Protein AF-A0A9E4RSI7-F1 (afdb_monomer_lite)

Sequence (104 aa):
MVQGTTSHAGKSMFATALCRIFAQEGLRVAPFKSQNMSLNSFVTPDGGEFGRAQAVQADAARVAPTVEMNPILLKPEAERRSQVVVMGKPLRVASAREYYEMKL

Radius of gyration: 14.38 Å; chains: 1; bounding box: 30×30×41 Å

pLDDT: mean 96.66, std 2.85, range [81.5, 98.88]

Secondary structure (DSSP, 8-state):
----SSTTSSHHHHHHHHHHHHHHTT-------SEEE-S-EEE-TTS-EEEHHHHHHHHHTTS---GGGSSEEEEE-STTEEEEEETTEEEEEEEHHHHHT---

Foldseek 3Di:
DFDDDDPPPCSLVVLLQVLLVCLVVVHQDAAADAEDEEQAWDAAPVGFIFHPSRCSSCVSNVHHDFCRRHQWYWYDDPPQWTQTGGRRHGDGIDHPVRVVVDDD

Structure (mmCIF, N/CA/C/O backbone):
data_AF-A0A9E4RSI7-F1
#
_entry.id   AF-A0A9E4RSI7-F1
#
loop_
_atom_site.group_PDB
_atom_site.id
_atom_site.type_symbol
_atom_site.label_atom_id
_atom_site.label_alt_id
_atom_site.label_comp_id
_atom_site.label_asym_id
_atom_site.label_entity_id
_atom_site.label_seq_id
_atom_site.pdbx_PDB_ins_code
_atom_site.Cartn_x
_atom_site.Cartn_y
_atom_site.Cartn_z
_atom_site.occupancy
_atom_site.B_iso_or_equiv
_atom_site.auth_seq_id
_atom_site.auth_comp_id
_atom_site.auth_asym_id
_atom_site.auth_atom_id
_atom_site.pdbx_PDB_model_num
ATOM 1 N N . MET A 1 1 ? -4.723 13.432 4.326 1.00 91.12 1 MET A N 1
ATOM 2 C CA . MET A 1 1 ? -3.597 12.931 3.501 1.00 91.12 1 MET A CA 1
ATOM 3 C C . MET A 1 1 ? -2.313 13.050 4.311 1.00 91.12 1 MET A C 1
ATOM 5 O O . MET A 1 1 ? -2.140 14.075 4.953 1.00 91.12 1 MET A O 1
ATOM 9 N N . VAL A 1 2 ? -1.445 12.032 4.314 1.00 96.19 2 VAL A N 1
ATOM 10 C CA . VAL A 1 2 ? -0.144 12.073 5.015 1.00 96.19 2 VAL A CA 1
ATOM 11 C C . VAL A 1 2 ? 0.963 12.296 3.990 1.00 96.19 2 VAL A C 1
ATOM 13 O O . VAL A 1 2 ? 1.163 11.458 3.114 1.00 96.19 2 VAL A O 1
ATOM 16 N N . GLN A 1 3 ? 1.675 13.416 4.107 1.00 95.81 3 GLN A N 1
ATOM 17 C CA . GLN A 1 3 ? 2.707 13.853 3.164 1.00 95.81 3 GLN A CA 1
ATOM 18 C C . GLN A 1 3 ? 4.088 13.884 3.832 1.00 95.81 3 GLN A C 1
ATOM 20 O O . GLN A 1 3 ? 4.206 13.816 5.052 1.00 95.81 3 GLN A O 1
ATOM 25 N N . GLY A 1 4 ? 5.149 13.967 3.031 1.00 94.44 4 GLY A N 1
ATOM 26 C CA . GLY A 1 4 ? 6.520 14.105 3.522 1.00 94.44 4 GLY A CA 1
ATOM 27 C C . GLY A 1 4 ? 7.477 14.476 2.395 1.00 94.44 4 GLY A C 1
ATOM 28 O O . GLY A 1 4 ? 7.194 14.199 1.233 1.00 94.44 4 GLY A O 1
ATOM 29 N N . THR A 1 5 ? 8.601 15.092 2.747 1.00 96.31 5 THR A N 1
ATOM 30 C CA . THR A 1 5 ? 9.561 15.705 1.807 1.00 96.31 5 THR A CA 1
ATOM 31 C C . THR A 1 5 ? 10.481 14.707 1.108 1.00 96.31 5 THR A C 1
ATOM 33 O O . THR A 1 5 ? 11.122 15.046 0.120 1.00 96.31 5 THR A O 1
A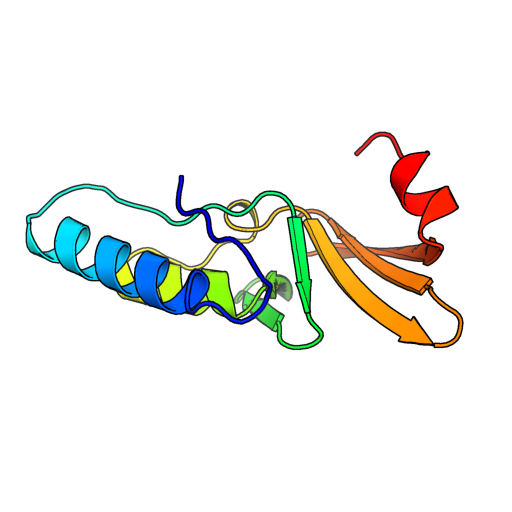TOM 36 N N . THR A 1 6 ? 10.550 13.471 1.603 1.00 94.62 6 THR A N 1
ATOM 37 C CA . THR A 1 6 ? 11.371 12.406 1.020 1.00 94.62 6 THR A CA 1
ATOM 38 C C . THR A 1 6 ? 10.727 11.031 1.197 1.00 94.62 6 THR A C 1
ATOM 40 O O . THR A 1 6 ? 9.816 10.828 2.017 1.00 94.62 6 THR A O 1
ATOM 43 N N . SER A 1 7 ? 11.192 10.057 0.419 1.00 88.69 7 SER A N 1
ATOM 44 C CA . SER A 1 7 ? 10.970 8.635 0.682 1.00 88.69 7 SER A CA 1
ATOM 45 C C . SER A 1 7 ? 11.576 8.250 2.036 1.00 88.69 7 SER A C 1
ATOM 47 O O . SER A 1 7 ? 12.510 8.879 2.509 1.00 88.69 7 SER A O 1
ATOM 49 N N . HIS A 1 8 ? 11.009 7.252 2.715 1.00 91.00 8 HIS A N 1
ATOM 50 C CA . HIS A 1 8 ? 11.454 6.815 4.054 1.00 91.00 8 HIS A CA 1
ATOM 51 C C . HIS A 1 8 ? 11.317 7.826 5.209 1.00 91.00 8 HIS A C 1
ATOM 53 O O . HIS A 1 8 ? 11.655 7.486 6.334 1.00 91.00 8 HIS A O 1
ATOM 59 N N . ALA A 1 9 ? 10.687 8.988 5.005 1.00 96.25 9 ALA A N 1
ATOM 60 C CA . ALA A 1 9 ? 10.375 9.954 6.073 1.00 96.25 9 ALA A CA 1
ATOM 61 C C . ALA A 1 9 ? 9.366 9.467 7.151 1.00 96.25 9 ALA A C 1
ATOM 63 O O . ALA A 1 9 ? 8.744 10.278 7.822 1.00 96.25 9 ALA A O 1
ATOM 64 N N . GLY A 1 10 ? 9.089 8.163 7.267 1.00 95.88 10 GLY A N 1
ATOM 65 C CA . GLY A 1 10 ? 8.151 7.625 8.265 1.00 95.88 10 GLY A CA 1
ATOM 66 C C . GLY A 1 10 ? 6.656 7.745 7.926 1.00 95.88 10 GLY A C 1
ATOM 67 O O . GLY A 1 10 ? 5.826 7.306 8.715 1.00 95.88 10 GLY A O 1
ATOM 68 N N . LYS A 1 11 ? 6.286 8.252 6.740 1.00 96.88 11 LYS A N 1
ATOM 69 C CA . LYS A 1 11 ? 4.879 8.462 6.316 1.00 96.88 11 LYS A CA 1
ATOM 70 C C . LYS A 1 11 ? 3.963 7.255 6.552 1.00 96.88 11 LYS A C 1
ATOM 72 O O . LYS A 1 11 ? 2.863 7.413 7.070 1.00 96.88 11 LYS A O 1
ATOM 77 N N . SER A 1 12 ? 4.409 6.053 6.178 1.00 96.38 12 SER A N 1
ATOM 78 C CA . SER A 1 12 ? 3.601 4.836 6.336 1.00 96.38 12 SER A CA 1
ATOM 79 C C . SER A 1 12 ? 3.355 4.501 7.805 1.00 96.38 12 SER A C 1
ATOM 81 O O . SER A 1 12 ? 2.227 4.173 8.147 1.00 96.38 12 SER A O 1
ATOM 83 N N . MET A 1 13 ? 4.379 4.632 8.657 1.00 97.31 13 MET A N 1
ATOM 84 C CA . MET A 1 13 ? 4.264 4.404 10.102 1.00 97.31 13 MET A CA 1
ATOM 85 C C . MET A 1 13 ? 3.363 5.446 10.760 1.00 97.31 13 MET A C 1
ATOM 87 O O . MET A 1 13 ? 2.527 5.099 11.587 1.00 97.31 13 MET A O 1
ATOM 91 N N . PHE A 1 14 ? 3.484 6.709 10.350 1.00 98.31 14 PHE A N 1
ATOM 92 C CA . PHE A 1 14 ? 2.621 7.776 10.844 1.00 98.31 14 PHE A CA 1
ATOM 93 C C . PHE A 1 14 ? 1.153 7.536 10.467 1.00 98.31 14 PHE A C 1
ATOM 95 O O . PHE A 1 14 ? 0.274 7.624 11.317 1.00 98.31 14 PHE A O 1
ATOM 102 N N . ALA A 1 15 ? 0.881 7.134 9.221 1.00 98.44 15 ALA A N 1
ATOM 103 C CA . ALA A 1 15 ? -0.463 6.742 8.800 1.00 98.44 15 ALA A CA 1
ATOM 104 C C . ALA A 1 15 ? -1.002 5.537 9.598 1.00 98.44 15 ALA A C 1
ATOM 106 O O . ALA A 1 15 ? -2.174 5.538 9.969 1.00 98.44 15 ALA A O 1
ATOM 107 N N . THR A 1 16 ? -0.161 4.544 9.915 1.00 98.69 16 THR A N 1
ATOM 108 C CA . THR A 1 16 ? -0.529 3.419 10.795 1.00 98.69 16 THR A CA 1
ATOM 109 C C . THR A 1 16 ? -0.910 3.902 12.196 1.00 98.69 16 THR A C 1
ATOM 111 O O . THR A 1 16 ? -1.932 3.474 12.729 1.00 98.69 16 THR A O 1
ATOM 114 N N . ALA A 1 17 ? -0.129 4.813 12.782 1.00 98.75 17 ALA A N 1
ATOM 115 C CA . ALA A 1 17 ? -0.418 5.376 14.100 1.00 98.75 17 ALA A CA 1
ATOM 116 C C . ALA A 1 17 ? -1.759 6.126 14.112 1.00 98.75 17 ALA A C 1
ATOM 118 O O . ALA A 1 17 ? -2.582 5.877 14.988 1.00 98.75 17 ALA A O 1
ATOM 119 N N . LEU A 1 18 ? -2.021 6.962 13.100 1.00 98.75 18 LEU A N 1
ATOM 120 C CA . LEU A 1 18 ? -3.311 7.646 12.949 1.00 98.75 18 LEU A CA 1
ATOM 121 C C . LEU A 1 18 ? -4.479 6.658 12.831 1.00 98.75 18 LEU A C 1
ATOM 123 O O . LEU A 1 18 ? -5.493 6.840 13.495 1.00 98.75 18 LEU A O 1
ATOM 127 N N . CYS A 1 19 ? -4.327 5.585 12.046 1.00 98.81 19 CYS A N 1
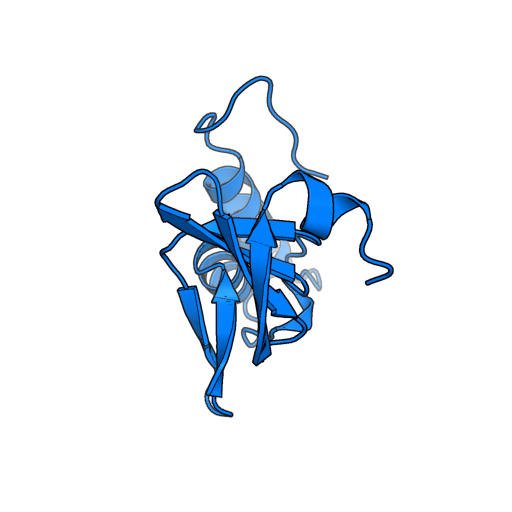ATOM 128 C CA . CYS A 1 19 ? -5.343 4.532 11.949 1.00 98.81 19 CYS A CA 1
ATOM 129 C C . CYS A 1 19 ? -5.652 3.914 13.319 1.00 98.81 19 CYS A C 1
ATOM 131 O O . CYS A 1 19 ? -6.819 3.742 13.665 1.00 98.81 19 CYS A O 1
ATOM 133 N N . ARG A 1 20 ? -4.620 3.624 14.122 1.00 98.81 20 ARG A N 1
ATOM 134 C CA . ARG A 1 20 ? -4.805 3.075 15.470 1.00 98.81 20 ARG A CA 1
ATOM 135 C C . ARG A 1 20 ? -5.490 4.063 16.411 1.00 98.81 20 ARG A C 1
ATOM 137 O O . ARG A 1 20 ? -6.422 3.650 17.095 1.00 98.81 20 ARG A O 1
ATOM 144 N N . ILE A 1 21 ? -5.050 5.322 16.432 1.00 98.88 21 ILE A N 1
ATOM 145 C CA . ILE A 1 21 ? -5.616 6.373 17.293 1.00 98.88 21 ILE A CA 1
ATOM 146 C C . ILE A 1 21 ? -7.100 6.565 16.974 1.00 98.88 21 ILE A C 1
ATOM 148 O O . ILE A 1 21 ? -7.938 6.412 17.857 1.00 98.88 21 ILE A O 1
ATOM 152 N N . PHE A 1 22 ? -7.447 6.781 15.703 1.00 98.81 22 PHE A N 1
ATOM 153 C CA . PHE A 1 22 ? -8.839 6.997 15.303 1.00 98.81 22 PHE A CA 1
ATOM 154 C C . PHE A 1 22 ? -9.729 5.785 15.605 1.00 98.81 22 PHE A C 1
ATOM 156 O O . PHE A 1 22 ? -10.839 5.950 16.104 1.00 98.81 22 PHE A O 1
ATOM 163 N N . ALA A 1 23 ? -9.235 4.562 15.388 1.00 98.75 23 ALA A N 1
ATOM 164 C CA . ALA A 1 23 ? -9.977 3.359 15.759 1.00 98.75 23 ALA A CA 1
ATOM 165 C C . ALA A 1 23 ? -10.171 3.220 17.285 1.00 98.75 23 ALA A C 1
ATOM 167 O O . ALA A 1 23 ? -11.191 2.693 17.727 1.00 98.75 23 ALA A O 1
ATOM 168 N N . GLN A 1 24 ? -9.210 3.669 18.104 1.00 98.75 24 GLN A N 1
ATOM 169 C CA . GLN A 1 24 ? -9.326 3.680 19.570 1.00 98.75 24 GLN A CA 1
ATOM 170 C C . GLN A 1 24 ? -10.301 4.750 20.076 1.00 98.75 24 G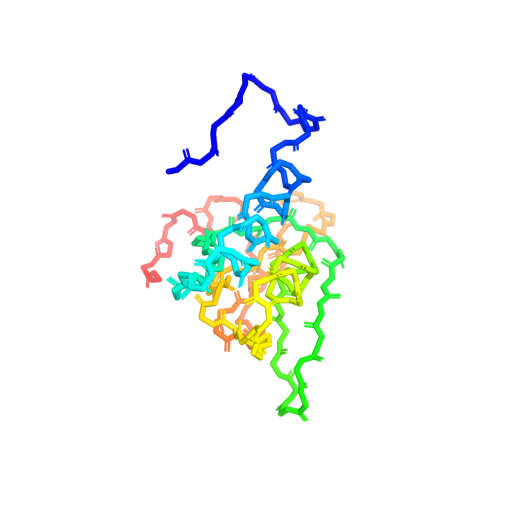LN A C 1
ATOM 172 O O . GLN A 1 24 ? -10.987 4.512 21.065 1.00 98.75 24 GLN A O 1
ATOM 177 N N . GLU A 1 25 ? -10.417 5.874 19.371 1.00 98.69 25 GLU A N 1
ATOM 178 C CA . GLU A 1 25 ? -11.408 6.928 19.633 1.00 98.69 25 GLU A CA 1
ATOM 179 C C . GLU A 1 25 ? -12.826 6.560 19.153 1.00 98.69 25 GLU A C 1
ATOM 181 O O . GLU A 1 25 ? -13.759 7.348 19.289 1.00 98.69 25 GLU A O 1
ATOM 186 N N . GLY A 1 26 ? -13.015 5.359 18.594 1.00 98.44 26 GLY A N 1
ATOM 187 C CA . GLY A 1 26 ? -14.309 4.886 18.098 1.00 98.44 26 GLY A CA 1
ATOM 188 C C . GLY A 1 26 ? -14.698 5.448 16.727 1.00 98.44 26 GLY A C 1
ATOM 189 O O . GLY A 1 26 ? -15.835 5.264 16.289 1.00 98.44 26 GLY A O 1
ATOM 190 N N . LEU A 1 27 ? -13.775 6.110 16.024 1.00 98.69 27 LEU A N 1
ATOM 191 C CA . LEU A 1 27 ? -14.005 6.597 14.668 1.00 98.69 27 LEU A CA 1
ATOM 192 C C . LEU A 1 27 ? -13.892 5.453 13.655 1.00 98.69 27 LEU A C 1
ATOM 194 O O . LEU A 1 27 ? -13.040 4.569 13.756 1.00 98.69 27 LEU A O 1
ATOM 198 N N . ARG A 1 28 ? -14.722 5.513 12.608 1.00 98.50 28 ARG A N 1
ATOM 199 C CA . ARG A 1 28 ? -14.571 4.640 11.438 1.00 98.50 28 ARG A CA 1
ATOM 200 C C . ARG A 1 28 ? -13.449 5.181 10.559 1.00 98.50 28 ARG A C 1
ATOM 202 O O . ARG A 1 28 ? -13.591 6.242 9.957 1.00 98.50 28 ARG A O 1
ATOM 209 N N . VAL A 1 29 ? -12.356 4.436 10.472 1.00 98.56 29 VAL A N 1
ATOM 210 C CA . VAL A 1 29 ? -11.169 4.782 9.688 1.00 98.56 29 VAL A CA 1
ATOM 211 C C . VAL A 1 29 ? -10.775 3.601 8.805 1.00 98.56 29 VAL A C 1
ATOM 213 O O . VAL A 1 29 ? -10.927 2.448 9.192 1.00 98.56 29 VAL A O 1
ATOM 216 N N . ALA A 1 30 ? -10.257 3.891 7.615 1.00 98.31 30 ALA A N 1
ATOM 217 C CA . ALA A 1 30 ? -9.617 2.914 6.746 1.00 98.31 30 ALA A CA 1
ATOM 218 C C . ALA A 1 30 ? -8.436 3.583 6.025 1.00 98.31 30 ALA A C 1
ATOM 220 O O . ALA A 1 30 ? -8.510 4.778 5.712 1.00 98.31 30 ALA A O 1
ATOM 221 N N . PRO A 1 31 ? -7.338 2.858 5.763 1.00 98.31 31 PRO A N 1
ATOM 222 C CA . PRO A 1 31 ? -6.235 3.399 4.989 1.00 98.31 31 PRO A CA 1
ATOM 223 C C . PRO A 1 31 ? -6.550 3.397 3.496 1.00 98.31 31 PRO A C 1
ATOM 225 O O . PRO A 1 31 ? -7.255 2.531 2.985 1.00 98.31 31 PRO A O 1
ATOM 228 N N . PHE A 1 32 ? -5.946 4.339 2.777 1.00 98.31 32 PHE A N 1
ATOM 229 C CA . PHE A 1 32 ? -5.987 4.358 1.323 1.00 98.31 32 PHE A CA 1
ATOM 230 C C . PHE A 1 32 ? -4.691 4.926 0.750 1.00 98.31 32 PHE A C 1
ATOM 232 O O . PHE A 1 32 ? -4.206 5.979 1.178 1.00 98.31 32 PHE A O 1
ATOM 239 N N . LYS A 1 33 ? -4.140 4.231 -0.245 1.00 97.50 33 LYS A N 1
ATOM 240 C CA . LYS A 1 33 ? -3.030 4.696 -1.071 1.00 97.50 33 LYS A CA 1
ATOM 241 C C . LYS A 1 33 ? -3.243 4.204 -2.498 1.00 97.50 33 LYS A C 1
ATOM 243 O O . LYS A 1 33 ? -2.961 3.047 -2.796 1.00 97.50 33 LYS A O 1
ATOM 248 N N . SER A 1 34 ? -3.703 5.098 -3.372 1.00 96.69 34 SER A N 1
ATOM 249 C CA . SER A 1 34 ? -4.047 4.789 -4.770 1.00 96.69 34 SER A CA 1
ATOM 250 C C . SER A 1 34 ? -2.978 3.956 -5.484 1.00 96.69 34 SER A C 1
ATOM 252 O O . SER A 1 34 ? -3.291 2.916 -6.053 1.00 96.69 34 SER A O 1
ATOM 254 N N . GLN A 1 35 ? -1.712 4.361 -5.373 1.00 96.38 35 GLN A N 1
ATOM 255 C CA . GLN A 1 35 ? -0.572 3.653 -5.945 1.00 96.38 35 GLN A CA 1
ATOM 256 C C . GLN A 1 35 ? 0.506 3.398 -4.888 1.00 96.38 35 GLN A C 1
ATOM 258 O O . GLN A 1 35 ? 0.984 4.321 -4.219 1.00 96.38 35 GLN A O 1
ATOM 263 N N . ASN A 1 36 ? 0.961 2.152 -4.782 1.00 96.06 36 ASN A N 1
ATOM 264 C CA . ASN A 1 36 ? 2.143 1.785 -4.013 1.00 96.06 36 ASN A CA 1
ATOM 265 C C . ASN A 1 36 ? 3.190 1.147 -4.930 1.00 96.06 36 ASN A C 1
ATOM 267 O O . ASN A 1 36 ? 2.847 0.546 -5.939 1.00 96.06 36 ASN A O 1
ATOM 271 N N . MET A 1 37 ? 4.465 1.293 -4.580 1.00 95.44 37 MET A N 1
ATOM 272 C CA . MET A 1 37 ? 5.579 0.669 -5.284 1.00 95.44 37 MET A CA 1
ATOM 273 C C . MET A 1 37 ? 6.432 -0.077 -4.263 1.00 95.44 37 MET A C 1
ATOM 275 O O . MET A 1 37 ? 7.050 0.547 -3.400 1.00 95.44 37 MET A O 1
ATOM 279 N N . SER A 1 38 ? 6.385 -1.407 -4.295 1.00 94.75 38 SER A N 1
ATOM 280 C CA . SER A 1 38 ? 6.981 -2.267 -3.271 1.00 94.75 38 SER A CA 1
ATOM 281 C C . SER A 1 38 ? 7.029 -3.713 -3.753 1.00 94.75 38 SER A C 1
ATOM 283 O O . SER A 1 38 ? 6.073 -4.190 -4.351 1.00 94.75 38 SER A O 1
ATOM 285 N N . LEU A 1 39 ? 8.100 -4.433 -3.414 1.00 95.06 39 LEU A N 1
ATOM 286 C CA . LEU A 1 39 ? 8.147 -5.897 -3.522 1.00 95.06 39 LEU A CA 1
ATOM 287 C C . LEU A 1 39 ? 7.459 -6.590 -2.336 1.00 95.06 39 LEU A C 1
ATOM 289 O O . LEU A 1 39 ? 7.072 -7.748 -2.425 1.00 95.06 39 LEU A O 1
ATOM 293 N N . ASN A 1 40 ? 7.281 -5.868 -1.226 1.00 95.06 40 ASN A N 1
ATOM 294 C CA . ASN A 1 40 ? 6.588 -6.365 -0.046 1.00 95.06 40 ASN A CA 1
ATOM 295 C C . ASN A 1 40 ? 5.079 -6.186 -0.214 1.00 95.06 40 ASN A C 1
ATOM 297 O O . ASN A 1 40 ? 4.560 -5.068 -0.075 1.00 95.06 40 ASN A O 1
ATOM 301 N N . SER A 1 41 ? 4.393 -7.293 -0.464 1.00 96.00 41 SER A N 1
ATOM 302 C CA . SER A 1 41 ? 2.943 -7.376 -0.590 1.00 96.00 41 SER A CA 1
ATOM 303 C C . SER A 1 41 ? 2.303 -8.191 0.540 1.00 96.00 41 SER A C 1
ATOM 305 O O . SER A 1 41 ? 2.970 -8.809 1.384 1.00 96.00 41 SER A O 1
ATOM 307 N N . PHE A 1 42 ? 0.982 -8.103 0.594 1.00 98.00 42 PHE A N 1
ATOM 308 C CA . PHE A 1 42 ? 0.087 -8.926 1.386 1.00 98.00 42 PHE A CA 1
ATOM 309 C C . PHE A 1 42 ? -0.890 -9.609 0.427 1.00 98.00 42 PHE A C 1
ATOM 311 O O . PHE A 1 42 ? -1.371 -8.975 -0.514 1.00 98.00 42 PHE A O 1
ATOM 318 N N . VAL A 1 43 ? -1.169 -10.886 0.681 1.00 97.81 43 VAL A N 1
ATOM 319 C CA . VAL A 1 43 ? -2.123 -11.687 -0.087 1.00 97.81 43 VAL A CA 1
ATOM 320 C C . VAL A 1 43 ? -3.375 -11.852 0.760 1.00 97.81 43 VAL A C 1
ATOM 322 O O . VAL A 1 43 ? -3.315 -12.326 1.894 1.00 97.81 43 VAL A O 1
ATOM 325 N N . THR A 1 44 ? -4.495 -11.401 0.218 1.00 96.25 44 THR A N 1
ATOM 326 C CA . THR A 1 44 ? -5.826 -11.558 0.810 1.00 96.25 44 THR A CA 1
ATOM 327 C C . THR A 1 44 ? -6.279 -13.025 0.758 1.00 96.25 44 THR A C 1
ATOM 329 O O . THR A 1 44 ? -5.743 -13.798 -0.038 1.00 96.25 44 THR A O 1
ATOM 332 N N . PRO A 1 45 ? -7.247 -13.451 1.594 1.00 95.06 45 PRO A N 1
ATOM 333 C CA . PRO A 1 45 ? -7.735 -14.834 1.590 1.00 95.06 45 PRO A CA 1
ATOM 334 C C . PRO A 1 45 ? -8.270 -15.320 0.232 1.00 95.06 45 PRO A C 1
ATOM 336 O O . PRO A 1 45 ? -8.181 -16.506 -0.066 1.00 95.06 45 PRO A O 1
ATOM 339 N N . ASP A 1 46 ? -8.792 -14.415 -0.597 1.00 94.19 46 ASP A N 1
ATOM 340 C CA . ASP A 1 46 ? -9.265 -14.665 -1.963 1.00 94.19 46 ASP A CA 1
ATOM 341 C C . ASP A 1 46 ? -8.152 -14.573 -3.028 1.00 94.19 46 ASP A C 1
ATOM 343 O O . ASP A 1 46 ? -8.413 -14.695 -4.224 1.00 94.19 46 ASP A O 1
ATOM 347 N N . GLY A 1 47 ? -6.894 -14.405 -2.606 1.00 96.56 47 GLY A N 1
ATOM 348 C CA . GLY A 1 47 ? -5.711 -14.451 -3.466 1.00 96.56 47 GLY A CA 1
ATOM 349 C C . GLY A 1 47 ? -5.311 -13.115 -4.096 1.00 96.56 47 GLY A C 1
ATOM 350 O O . GLY A 1 47 ? -4.331 -13.068 -4.837 1.00 96.56 47 GLY A O 1
ATOM 351 N N . GLY A 1 48 ? -6.019 -12.022 -3.802 1.00 97.56 48 GLY A N 1
ATOM 352 C CA . GLY A 1 48 ? -5.666 -10.681 -4.266 1.00 97.56 48 GLY A CA 1
ATOM 353 C C . GLY A 1 48 ? -4.415 -10.127 -3.576 1.00 97.56 48 GLY A C 1
ATOM 3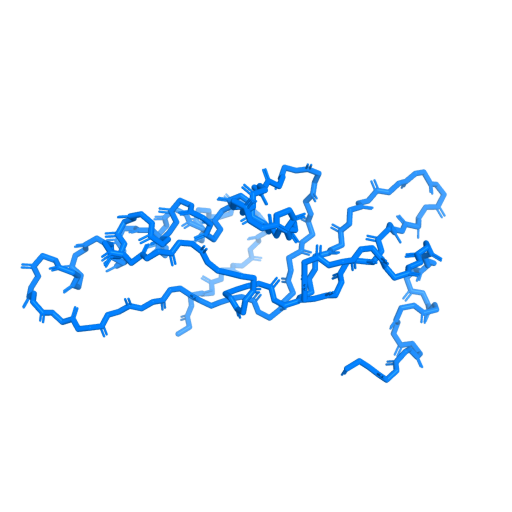54 O O . GLY A 1 48 ? -4.280 -10.204 -2.353 1.00 97.56 48 GLY A O 1
ATOM 355 N N . GLU A 1 49 ? -3.510 -9.530 -4.349 1.00 98.06 49 GLU A N 1
ATOM 356 C CA . GLU A 1 49 ? -2.232 -8.989 -3.875 1.00 98.06 49 GLU A CA 1
ATOM 357 C C . GLU A 1 49 ? -2.228 -7.450 -3.805 1.00 98.06 49 GLU A C 1
ATOM 359 O O . GLU A 1 49 ? -2.493 -6.766 -4.792 1.00 98.06 49 GLU A O 1
ATOM 364 N N . PHE A 1 50 ? -1.856 -6.878 -2.656 1.00 98.25 50 PHE A N 1
ATOM 365 C CA . PHE A 1 50 ? -1.691 -5.425 -2.506 1.00 98.25 50 PHE A CA 1
ATOM 366 C C . PHE A 1 50 ? -0.557 -5.062 -1.535 1.00 98.25 50 PHE A C 1
ATOM 368 O O . PHE A 1 50 ? 0.067 -5.930 -0.924 1.00 98.25 50 PHE A O 1
ATOM 375 N N . GLY A 1 51 ? -0.221 -3.775 -1.406 1.00 97.81 51 GLY A N 1
ATOM 376 C CA . GLY A 1 51 ? 0.919 -3.327 -0.602 1.00 97.81 51 GLY A CA 1
ATOM 377 C C . GLY A 1 51 ? 0.829 -3.699 0.886 1.00 97.81 51 GLY A C 1
ATOM 378 O O . GLY A 1 51 ? -0.111 -3.317 1.584 1.00 97.81 51 GLY A O 1
ATOM 379 N N . ARG A 1 52 ? 1.879 -4.339 1.428 1.00 97.62 52 ARG A N 1
ATOM 380 C CA . ARG A 1 52 ? 1.934 -4.766 2.845 1.00 97.62 52 ARG A CA 1
ATOM 381 C C . ARG A 1 52 ? 1.737 -3.621 3.843 1.00 97.62 52 ARG A C 1
ATOM 383 O O . ARG A 1 52 ? 1.161 -3.825 4.906 1.00 97.62 52 ARG A O 1
ATOM 390 N N . ALA A 1 53 ? 2.196 -2.415 3.507 1.00 97.19 53 ALA A N 1
ATOM 391 C CA . ALA A 1 53 ? 2.011 -1.242 4.361 1.00 97.19 53 ALA A CA 1
ATOM 392 C C . ALA A 1 53 ? 0.524 -0.935 4.604 1.00 97.19 53 ALA A C 1
ATOM 394 O O . ALA A 1 53 ? 0.157 -0.599 5.725 1.00 97.19 53 ALA A O 1
ATOM 395 N N . GLN A 1 54 ? -0.328 -1.086 3.587 1.00 98.25 54 GLN A N 1
ATOM 396 C CA . GLN A 1 54 ? -1.767 -0.861 3.723 1.00 98.25 54 GLN A CA 1
ATOM 397 C C . GLN A 1 54 ? -2.430 -1.972 4.538 1.00 98.25 54 GLN A C 1
ATOM 399 O O . GLN A 1 54 ? -3.291 -1.666 5.351 1.00 98.25 54 GLN A O 1
ATOM 404 N N . ALA A 1 55 ? -1.979 -3.224 4.417 1.00 98.31 55 ALA A N 1
ATOM 405 C CA . ALA A 1 55 ? -2.474 -4.313 5.262 1.00 98.31 55 ALA A CA 1
ATOM 406 C C . ALA A 1 55 ? -2.191 -4.064 6.757 1.00 98.31 55 ALA A C 1
ATOM 408 O O . ALA A 1 55 ? -3.078 -4.216 7.590 1.00 98.31 55 ALA A O 1
ATOM 409 N N . VAL A 1 56 ? -0.984 -3.594 7.098 1.00 98.44 56 VAL A N 1
ATOM 410 C CA . VAL A 1 56 ? -0.640 -3.204 8.482 1.00 98.44 56 VAL A CA 1
ATOM 411 C C . VAL A 1 56 ? -1.486 -2.018 8.957 1.00 98.44 56 VAL A C 1
ATOM 413 O O . VAL A 1 56 ? -1.912 -1.970 10.107 1.00 98.44 56 VAL A O 1
ATOM 416 N N . GLN A 1 57 ? -1.752 -1.050 8.079 1.00 98.75 57 GLN A N 1
ATOM 417 C CA . GLN A 1 57 ? -2.622 0.081 8.405 1.00 98.75 57 GLN A CA 1
ATOM 418 C C . GLN A 1 57 ? -4.085 -0.353 8.602 1.00 98.75 57 GLN A C 1
ATOM 420 O O . GLN A 1 57 ? -4.763 0.209 9.457 1.00 98.75 57 GLN A O 1
ATOM 425 N N . ALA A 1 58 ? -4.561 -1.356 7.858 1.00 98.62 58 ALA A N 1
ATOM 426 C CA . ALA A 1 58 ? -5.902 -1.922 7.996 1.00 98.62 58 ALA A CA 1
ATOM 427 C C . ALA A 1 5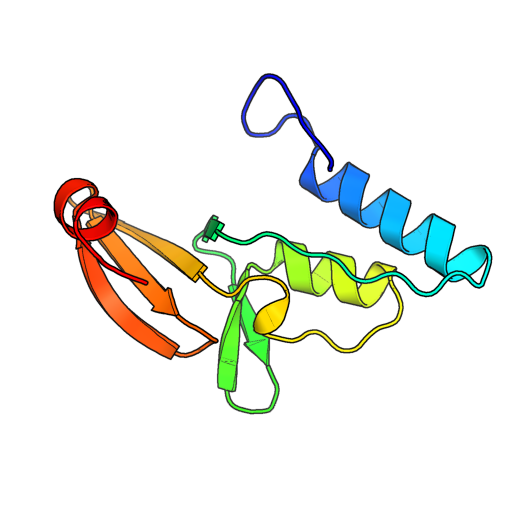8 ? -6.069 -2.608 9.358 1.00 98.62 58 ALA A C 1
ATOM 429 O O . ALA A 1 58 ? -7.027 -2.332 10.080 1.00 98.62 58 ALA A O 1
ATOM 430 N N . ASP A 1 59 ? -5.071 -3.397 9.762 1.00 98.56 59 ASP A N 1
ATOM 431 C CA . ASP A 1 59 ? -5.007 -3.996 11.098 1.00 98.56 59 ASP A CA 1
ATOM 432 C C . ASP A 1 59 ? -4.991 -2.928 12.213 1.00 98.56 59 ASP A C 1
ATOM 434 O O . ASP A 1 59 ? -5.737 -3.000 13.199 1.00 98.56 59 ASP A O 1
ATOM 438 N N . ALA A 1 60 ? -4.213 -1.855 12.025 1.00 98.75 60 ALA A N 1
ATOM 439 C CA . ALA A 1 60 ? -4.213 -0.710 12.934 1.00 98.75 60 ALA A CA 1
ATOM 440 C C . ALA A 1 60 ? -5.595 -0.040 13.031 1.00 98.75 60 ALA A C 1
ATOM 442 O O . ALA A 1 60 ? -6.044 0.283 14.132 1.00 98.75 60 ALA A O 1
ATOM 443 N N . ALA A 1 61 ? -6.292 0.092 11.904 1.00 98.81 61 ALA A N 1
ATOM 444 C CA . ALA A 1 61 ? -7.655 0.605 11.809 1.00 98.81 61 ALA A CA 1
ATOM 445 C C . ALA A 1 61 ? -8.739 -0.378 12.307 1.00 98.81 61 ALA A C 1
ATOM 447 O O . ALA A 1 61 ? -9.899 0.014 12.397 1.00 98.81 61 ALA A O 1
ATOM 448 N N . ARG A 1 62 ? -8.388 -1.624 12.669 1.00 98.62 62 ARG A N 1
ATOM 449 C CA . ARG A 1 62 ? -9.332 -2.704 13.038 1.00 98.62 62 ARG A CA 1
ATOM 450 C C . ARG A 1 62 ? -10.347 -3.030 11.933 1.00 98.62 62 ARG A C 1
ATOM 452 O O . ARG A 1 62 ? -11.501 -3.340 12.220 1.00 98.62 62 ARG A O 1
ATOM 459 N N . VAL A 1 63 ? -9.916 -2.971 10.676 1.00 98.44 63 VAL A N 1
ATOM 460 C CA . VAL A 1 63 ? -10.727 -3.335 9.506 1.00 98.44 63 VAL A CA 1
ATOM 461 C C . VAL A 1 63 ? -10.055 -4.456 8.722 1.00 98.44 63 VAL A C 1
ATOM 463 O O . VAL A 1 63 ? -8.837 -4.630 8.782 1.00 98.44 63 VAL A O 1
ATOM 466 N N . ALA A 1 64 ? -10.850 -5.225 7.977 1.00 97.75 64 ALA A N 1
ATOM 467 C CA . ALA A 1 64 ? -10.309 -6.272 7.122 1.00 97.75 64 ALA A CA 1
ATOM 468 C C . ALA A 1 64 ? -9.398 -5.659 6.037 1.00 97.75 64 ALA A C 1
ATOM 470 O O . ALA A 1 64 ? -9.774 -4.652 5.433 1.00 97.75 64 ALA A O 1
ATOM 471 N N . PRO A 1 65 ? -8.214 -6.235 5.774 1.00 97.88 65 PRO A N 1
ATOM 472 C CA . PRO A 1 65 ? -7.352 -5.805 4.680 1.00 97.88 65 PRO A CA 1
ATOM 473 C C . PRO A 1 65 ? -8.006 -6.121 3.330 1.00 97.88 65 PRO A C 1
ATOM 475 O O . PRO A 1 65 ? -8.300 -7.283 3.055 1.00 97.88 65 PRO A O 1
ATOM 478 N N . THR A 1 66 ? -8.192 -5.112 2.476 1.00 98.06 66 THR A N 1
ATOM 479 C CA . THR A 1 66 ? -8.770 -5.293 1.135 1.00 98.06 66 THR A CA 1
ATOM 480 C C . THR A 1 66 ? -7.945 -4.592 0.056 1.00 98.06 66 THR A C 1
ATOM 482 O O . THR A 1 66 ? -7.199 -3.644 0.326 1.00 98.06 66 THR A O 1
ATOM 485 N N . VAL A 1 67 ? -8.065 -5.061 -1.187 1.00 98.44 67 VAL A N 1
ATOM 486 C CA . VAL A 1 67 ? -7.263 -4.563 -2.317 1.00 98.44 67 VAL A CA 1
ATOM 487 C C . VAL A 1 67 ? -7.623 -3.126 -2.708 1.00 98.44 67 VAL A C 1
ATOM 489 O O . VAL A 1 67 ? -6.772 -2.397 -3.207 1.00 98.44 67 VAL A O 1
ATOM 492 N N . GLU A 1 68 ? -8.836 -2.662 -2.401 1.00 98.06 68 GLU A N 1
ATOM 493 C CA . GLU A 1 68 ? -9.295 -1.279 -2.610 1.00 98.06 68 GLU A CA 1
ATOM 494 C C . GLU A 1 68 ? -8.456 -0.266 -1.821 1.00 98.06 68 GLU A C 1
ATOM 496 O O . GLU A 1 68 ? -8.365 0.901 -2.201 1.00 98.06 68 GLU A O 1
ATOM 501 N N . MET A 1 69 ? -7.815 -0.692 -0.727 1.00 98.44 69 MET A N 1
ATOM 502 C CA . MET A 1 69 ? -6.932 0.167 0.067 1.00 98.44 69 MET A CA 1
ATOM 503 C C . MET A 1 69 ? -5.638 0.506 -0.683 1.00 98.44 69 MET A C 1
ATOM 505 O O . MET A 1 69 ? -4.994 1.517 -0.386 1.00 98.44 69 MET A O 1
ATOM 509 N N . ASN A 1 70 ? -5.248 -0.323 -1.655 1.00 98.06 70 ASN A N 1
ATOM 510 C CA . ASN A 1 70 ? -4.151 -0.069 -2.578 1.00 98.06 70 ASN A CA 1
ATOM 511 C C . ASN A 1 70 ? -4.458 -0.669 -3.965 1.00 98.06 70 ASN A C 1
ATOM 513 O O . ASN A 1 70 ? -3.935 -1.734 -4.295 1.00 98.06 70 ASN A O 1
ATOM 517 N N . PRO A 1 71 ? -5.279 0.019 -4.781 1.00 97.88 71 PRO A N 1
ATOM 518 C CA . PRO A 1 71 ? -5.808 -0.536 -6.024 1.00 97.88 71 PRO A CA 1
ATOM 519 C C . PRO A 1 71 ? -4.735 -0.732 -7.100 1.00 97.88 71 PRO A C 1
ATOM 521 O O . PRO A 1 71 ? -4.903 -1.589 -7.964 1.00 97.88 71 PRO A O 1
ATOM 524 N N . ILE A 1 72 ? -3.632 0.024 -7.046 1.00 98.19 72 ILE A N 1
ATOM 525 C CA . ILE A 1 72 ? -2.478 -0.151 -7.932 1.00 98.19 72 ILE A CA 1
ATOM 526 C C . ILE A 1 72 ? -1.234 -0.472 -7.099 1.00 98.19 72 ILE A C 1
ATOM 528 O O . ILE A 1 72 ? -0.759 0.353 -6.308 1.00 98.19 72 ILE A O 1
ATOM 532 N N . LEU A 1 73 ? -0.661 -1.652 -7.316 1.00 98.25 73 LEU A N 1
ATOM 533 C CA . LEU A 1 73 ? 0.636 -2.043 -6.775 1.00 98.25 73 LEU A CA 1
ATOM 534 C C . LEU A 1 73 ? 1.628 -2.233 -7.927 1.00 98.25 73 LEU A C 1
ATOM 536 O O . LEU A 1 73 ? 1.431 -3.056 -8.815 1.00 98.25 73 LEU A O 1
ATOM 540 N N . LEU A 1 74 ? 2.718 -1.472 -7.892 1.00 97.94 74 LEU A N 1
ATOM 541 C CA . LEU A 1 74 ? 3.864 -1.640 -8.775 1.00 97.94 74 LEU A CA 1
ATOM 542 C C . LEU A 1 74 ? 4.923 -2.465 -8.048 1.00 97.94 74 LEU A C 1
ATOM 544 O O . LEU A 1 74 ? 5.392 -2.074 -6.977 1.00 97.94 74 LEU A O 1
ATOM 548 N N . LYS A 1 75 ? 5.319 -3.593 -8.629 1.00 97.81 75 LYS A N 1
ATOM 549 C CA . LYS A 1 75 ? 6.395 -4.448 -8.116 1.00 97.81 75 LYS A CA 1
ATOM 550 C C . LYS A 1 75 ? 7.618 -4.247 -9.012 1.00 97.81 75 LYS A C 1
ATOM 552 O O . LYS A 1 75 ? 7.595 -4.729 -10.143 1.00 97.81 75 LYS A O 1
ATOM 557 N N . PRO A 1 76 ? 8.636 -3.484 -8.566 1.00 96.25 76 PRO A N 1
ATOM 558 C CA . PRO A 1 76 ? 9.799 -3.175 -9.390 1.00 96.25 76 PRO A CA 1
ATOM 559 C C . PRO A 1 76 ? 10.546 -4.427 -9.839 1.00 96.25 76 PRO A C 1
ATOM 561 O O . PRO A 1 76 ? 10.773 -5.337 -9.046 1.00 96.25 76 PRO A 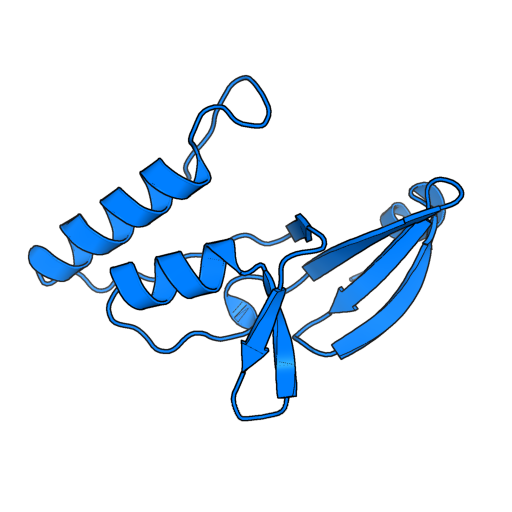O 1
ATOM 564 N N . GLU A 1 77 ? 10.975 -4.427 -11.093 1.00 94.81 77 GLU A N 1
ATOM 565 C CA . GLU A 1 77 ? 11.811 -5.459 -11.701 1.00 94.81 77 GLU A CA 1
ATOM 566 C C . GLU A 1 77 ? 13.087 -4.825 -12.287 1.00 94.81 77 GLU A C 1
ATOM 568 O O . GLU A 1 77 ? 13.304 -3.611 -12.210 1.00 94.81 77 GLU A O 1
ATOM 573 N N . ALA A 1 78 ? 13.948 -5.647 -12.892 1.00 91.62 78 ALA A N 1
ATOM 574 C CA . ALA A 1 78 ? 15.102 -5.168 -13.647 1.00 91.62 78 ALA A CA 1
ATOM 575 C C . ALA A 1 78 ? 14.688 -4.295 -14.853 1.00 91.62 78 ALA A C 1
ATOM 577 O O . ALA A 1 78 ? 13.532 -4.287 -15.289 1.00 91.62 78 ALA A O 1
ATOM 578 N N . GLU A 1 79 ? 15.655 -3.576 -15.426 1.00 91.81 79 GLU A N 1
ATOM 579 C CA . GLU A 1 79 ? 15.474 -2.781 -16.653 1.00 91.81 79 GLU A CA 1
ATOM 580 C C . GLU A 1 79 ? 14.418 -1.665 -16.550 1.00 91.81 79 GLU A C 1
ATOM 582 O O . GLU A 1 79 ? 13.751 -1.329 -17.526 1.00 91.81 79 GLU A O 1
ATOM 587 N N . ARG A 1 80 ? 14.257 -1.059 -15.361 1.00 91.62 80 ARG A N 1
ATOM 588 C CA . ARG A 1 80 ? 13.299 0.044 -15.111 1.00 91.62 80 ARG A CA 1
ATOM 589 C C . ARG A 1 80 ? 11.849 -0.323 -15.463 1.00 91.62 80 ARG A C 1
ATOM 591 O O . ARG A 1 80 ? 11.073 0.524 -15.918 1.00 91.62 80 ARG A O 1
ATOM 598 N N . ARG A 1 81 ? 11.487 -1.585 -15.239 1.00 96.56 81 ARG A N 1
ATOM 599 C CA . ARG A 1 81 ? 10.126 -2.099 -15.398 1.00 96.56 81 ARG A CA 1
ATOM 600 C C . ARG A 1 81 ? 9.500 -2.409 -14.048 1.00 96.56 81 ARG A C 1
ATOM 602 O O . ARG A 1 81 ? 10.160 -2.426 -13.011 1.00 96.56 81 ARG A O 1
ATOM 609 N N . SER A 1 82 ? 8.194 -2.605 -14.044 1.00 97.81 82 SER A N 1
ATOM 610 C CA . SER A 1 82 ? 7.461 -3.107 -12.891 1.00 97.81 82 SER A CA 1
ATOM 611 C C . SER A 1 82 ? 6.338 -4.018 -13.356 1.00 97.81 82 SER A C 1
ATOM 613 O O . SER A 1 82 ? 5.666 -3.715 -14.345 1.00 97.81 82 SER A O 1
ATOM 615 N N . GLN A 1 83 ? 6.092 -5.094 -12.617 1.00 97.88 83 GLN A N 1
ATOM 616 C CA . GLN A 1 83 ? 4.812 -5.783 -12.694 1.00 97.88 83 GLN A CA 1
ATOM 617 C C . GLN A 1 83 ? 3.738 -4.853 -12.119 1.00 97.88 83 GLN A C 1
ATOM 619 O O . GLN A 1 83 ? 3.823 -4.406 -10.973 1.00 97.88 83 GLN A O 1
ATOM 624 N N . VAL A 1 84 ? 2.740 -4.545 -12.938 1.00 98.06 84 VAL A N 1
ATOM 625 C CA . VAL A 1 84 ? 1.561 -3.762 -12.582 1.00 98.06 84 VAL A CA 1
ATOM 626 C C . VAL A 1 84 ? 0.497 -4.729 -12.081 1.00 98.06 84 VAL A C 1
ATOM 628 O O . VAL A 1 84 ? 0.040 -5.595 -12.828 1.00 98.06 84 VAL A O 1
ATOM 631 N N . VAL A 1 85 ? 0.104 -4.578 -10.823 1.00 98.31 85 VAL A N 1
ATOM 632 C CA . VAL A 1 85 ? -1.005 -5.297 -10.193 1.00 98.31 85 VAL A CA 1
ATOM 633 C C . VAL A 1 85 ? -2.155 -4.311 -10.015 1.00 98.31 85 VAL A C 1
ATOM 635 O O . VAL A 1 85 ? -1.965 -3.233 -9.449 1.00 98.31 85 VAL A O 1
ATOM 638 N N . VAL A 1 86 ? -3.336 -4.672 -10.513 1.00 98.19 86 VAL A N 1
ATOM 639 C CA . VAL A 1 86 ? -4.551 -3.850 -10.467 1.00 98.19 86 VAL A CA 1
ATOM 640 C C . VAL A 1 86 ? -5.629 -4.624 -9.729 1.00 98.19 86 VAL A C 1
ATOM 642 O O . VAL A 1 86 ? -5.932 -5.759 -10.094 1.00 98.19 86 VAL A O 1
ATOM 645 N N . MET A 1 87 ? -6.200 -4.023 -8.685 1.00 97.94 87 MET A N 1
ATOM 646 C CA . MET A 1 87 ? -7.266 -4.626 -7.875 1.00 97.94 87 MET A CA 1
ATOM 647 C C . MET A 1 87 ? -6.932 -6.059 -7.436 1.00 97.94 87 MET A C 1
ATOM 649 O O . MET A 1 87 ? -7.721 -6.988 -7.601 1.00 97.94 87 MET A O 1
ATOM 653 N N . GLY A 1 88 ? -5.714 -6.254 -6.927 1.00 97.94 88 GLY A N 1
ATOM 654 C CA . GLY A 1 88 ? -5.254 -7.557 -6.455 1.00 97.94 88 GLY A CA 1
ATOM 655 C C . GLY A 1 88 ? -4.715 -8.503 -7.526 1.00 97.94 88 GLY A C 1
ATOM 656 O O . GLY A 1 88 ? -4.192 -9.555 -7.168 1.00 97.94 88 GLY A O 1
ATOM 657 N N . LYS A 1 89 ? -4.831 -8.174 -8.818 1.00 98.25 89 LYS A N 1
ATOM 658 C CA . LYS A 1 89 ? -4.528 -9.101 -9.918 1.00 98.25 89 LYS A CA 1
ATOM 659 C C . LYS A 1 89 ? -3.367 -8.601 -10.781 1.00 98.25 89 LYS A C 1
ATOM 661 O O . LYS A 1 89 ? -3.383 -7.440 -11.195 1.00 98.25 89 LYS A O 1
ATOM 666 N N . PRO A 1 90 ? -2.365 -9.443 -11.089 1.00 97.50 90 PRO A N 1
ATOM 667 C CA . PRO A 1 90 ? -1.319 -9.085 -12.040 1.00 97.50 90 PRO A CA 1
ATOM 668 C C . PRO A 1 90 ? -1.929 -8.760 -13.406 1.00 97.50 90 PRO A C 1
ATOM 670 O O . PRO A 1 90 ? -2.680 -9.562 -13.955 1.00 97.50 90 PRO A O 1
ATOM 673 N N . LEU A 1 91 ? -1.602 -7.589 -13.951 1.00 97.50 91 LEU A N 1
ATOM 674 C CA . LEU A 1 91 ? -2.077 -7.145 -15.259 1.00 97.50 91 LEU A CA 1
ATOM 675 C C . LEU A 1 91 ? -1.011 -7.362 -16.337 1.00 97.50 91 LEU A C 1
ATOM 677 O O . LEU A 1 91 ? -1.269 -8.032 -17.332 1.00 97.50 91 LEU A O 1
ATOM 681 N N . ARG A 1 92 ? 0.184 -6.785 -16.153 1.00 97.06 92 ARG A N 1
ATOM 682 C CA . ARG A 1 92 ? 1.336 -6.932 -17.063 1.00 97.06 92 ARG A CA 1
ATOM 683 C C . ARG A 1 92 ? 2.616 -6.381 -16.448 1.00 97.06 92 ARG A C 1
ATOM 685 O O . ARG A 1 92 ? 2.562 -5.651 -15.466 1.00 97.06 92 ARG A O 1
ATOM 692 N N . VAL A 1 93 ? 3.750 -6.655 -17.082 1.00 97.81 93 VAL A N 1
ATOM 693 C CA . VAL A 1 93 ? 4.991 -5.903 -16.858 1.00 97.81 93 VAL A CA 1
ATOM 694 C C . VAL A 1 93 ? 4.999 -4.686 -17.782 1.00 97.81 93 VAL A C 1
ATOM 696 O O . VAL A 1 93 ? 4.673 -4.809 -18.961 1.00 97.81 93 VAL A O 1
ATOM 699 N N . ALA A 1 94 ? 5.346 -3.519 -17.247 1.00 97.25 94 ALA A N 1
ATOM 700 C CA . ALA A 1 94 ? 5.433 -2.270 -17.996 1.00 97.25 94 ALA A CA 1
ATOM 701 C C . ALA A 1 94 ? 6.679 -1.481 -17.577 1.00 97.25 94 ALA A C 1
ATOM 703 O O . ALA A 1 94 ? 7.053 -1.449 -16.403 1.00 97.25 94 ALA A O 1
ATOM 704 N N . SER A 1 95 ? 7.321 -0.824 -18.536 1.00 97.00 95 SER A N 1
ATOM 705 C CA . SER A 1 95 ? 8.244 0.278 -18.269 1.00 97.00 95 SER A CA 1
ATOM 706 C C . SER A 1 95 ? 7.503 1.462 -17.643 1.00 97.00 95 SER A C 1
ATOM 708 O O . SER A 1 95 ? 6.279 1.576 -17.734 1.00 97.00 95 SER A O 1
ATOM 710 N N . ALA A 1 96 ? 8.249 2.392 -17.043 1.00 93.25 96 ALA A N 1
ATOM 711 C CA . ALA A 1 96 ? 7.659 3.616 -16.499 1.00 93.25 96 ALA A CA 1
ATOM 712 C C . ALA A 1 96 ? 6.833 4.385 -17.550 1.00 93.25 96 ALA A C 1
ATOM 714 O O . ALA A 1 96 ? 5.741 4.853 -17.244 1.00 93.25 96 ALA A O 1
ATOM 715 N N . ARG A 1 97 ? 7.322 4.473 -18.797 1.00 94.75 97 ARG A N 1
ATOM 716 C CA . ARG A 1 97 ? 6.614 5.157 -19.889 1.00 94.75 97 ARG A CA 1
ATOM 717 C C . ARG A 1 97 ? 5.298 4.462 -20.228 1.00 94.75 97 ARG A C 1
ATOM 719 O O . ARG A 1 97 ? 4.261 5.113 -20.229 1.00 94.75 97 ARG A O 1
ATOM 726 N N . GLU A 1 98 ? 5.344 3.152 -20.462 1.00 96.81 98 GLU A N 1
ATOM 727 C CA . GLU A 1 98 ? 4.146 2.370 -20.779 1.00 96.81 98 GLU A CA 1
ATOM 728 C C . GLU A 1 98 ? 3.107 2.462 -19.662 1.00 96.81 98 GLU A C 1
ATOM 730 O O . GLU A 1 98 ? 1.925 2.545 -19.971 1.00 96.81 98 GLU A O 1
ATOM 735 N N . TYR A 1 99 ? 3.537 2.489 -18.390 1.00 95.62 99 TYR A N 1
ATOM 736 C CA . TYR A 1 99 ? 2.659 2.665 -17.229 1.00 95.62 99 TYR A CA 1
ATOM 737 C C . TYR A 1 99 ? 1.921 4.014 -17.238 1.00 95.62 99 TYR A C 1
ATOM 739 O O . TYR A 1 99 ? 0.712 4.045 -17.024 1.00 95.62 99 TYR A O 1
ATOM 747 N N . TYR A 1 100 ? 2.611 5.122 -17.525 1.00 93.88 100 TYR A N 1
ATOM 748 C CA . TYR A 1 100 ? 1.970 6.443 -17.598 1.00 93.88 100 TYR A CA 1
ATOM 749 C C . TYR A 1 100 ? 1.051 6.613 -18.815 1.00 93.88 100 TYR A C 1
ATOM 751 O O . TYR A 1 100 ? 0.142 7.438 -18.782 1.00 93.88 100 TYR A O 1
ATOM 759 N N . GLU A 1 101 ? 1.265 5.838 -19.878 1.00 95.88 101 GLU A N 1
ATOM 760 C CA . GLU A 1 101 ? 0.390 5.808 -21.056 1.00 95.88 101 GLU A CA 1
ATOM 761 C C . GLU A 1 101 ? -0.860 4.923 -20.839 1.00 95.88 101 GLU A C 1
ATOM 763 O O . GLU A 1 101 ? -1.797 4.958 -21.641 1.00 95.88 101 GLU A O 1
ATOM 768 N N . MET A 1 102 ? -0.919 4.143 -19.749 1.00 92.31 102 MET A N 1
ATOM 769 C CA . MET A 1 102 ? -2.090 3.326 -19.413 1.00 92.31 102 MET A CA 1
ATOM 770 C C . MET A 1 102 ? -3.250 4.195 -18.928 1.00 92.31 102 MET A C 1
ATOM 772 O O . MET A 1 102 ? -3.071 5.118 -18.139 1.00 92.31 102 MET A O 1
ATOM 776 N N . LYS A 1 103 ? -4.470 3.834 -19.328 1.00 83.56 103 LYS A N 1
ATOM 777 C CA . LYS A 1 103 ? -5.705 4.359 -18.735 1.00 83.56 103 LYS A CA 1
ATOM 778 C C . LYS A 1 103 ? -6.242 3.327 -17.743 1.00 83.56 103 LYS A C 1
ATOM 780 O O . LYS A 1 103 ? -6.968 2.424 -18.152 1.00 83.56 103 LYS A O 1
ATOM 785 N N . LEU A 1 104 ? -5.782 3.425 -16.494 1.00 81.50 104 LEU A N 1
ATOM 786 C CA . LEU A 1 104 ? -6.179 2.585 -15.355 1.00 81.50 104 LEU A CA 1
ATOM 787 C C . LEU A 1 104 ? -7.215 3.281 -14.473 1.00 81.50 104 LEU A C 1
ATOM 789 O O . LEU A 1 104 ? -7.138 4.525 -14.362 1.00 81.50 104 LEU A O 1
#